Protein AF-A0A4Y9ZJ42-F1 (afdb_monomer_lite)

Foldseek 3Di:
DDDDDDDDDDDDPPPPPPPWFKEKEWEWEFEPVQPPDDPVPTDTDIDIDIDILPDAVVVVLVVVQVVVCVRVVDPPDDLVQKWKWKAWPPQRHDTDTDDDSVSVNVVSVSQVPDPDSYTYMYMYIYGDDDPPPDD

Structure (mmCIF, N/CA/C/O backbone):
data_AF-A0A4Y9ZJ42-F1
#
_entry.id   AF-A0A4Y9ZJ42-F1
#
loop_
_atom_site.group_PDB
_atom_site.id
_atom_site.type_symbol
_atom_site.label_atom_id
_atom_site.label_alt_id
_atom_site.label_comp_id
_atom_site.label_asym_id
_atom_site.label_entity_id
_atom_site.label_seq_id
_atom_site.pdbx_PDB_ins_code
_atom_site.Cartn_x
_atom_site.Cartn_y
_atom_site.Cartn_z
_atom_site.occupancy
_atom_site.B_iso_or_equiv
_atom_site.auth_seq_id
_atom_site.auth_comp_id
_atom_site.auth_asym_id
_atom_site.auth_atom_id
_atom_site.pdbx_PDB_model_num
ATOM 1 N N . MET A 1 1 ? 30.412 4.320 -66.899 1.00 44.78 1 MET A N 1
ATOM 2 C CA . MET A 1 1 ? 30.857 3.966 -65.535 1.00 44.78 1 MET A CA 1
ATOM 3 C C . MET A 1 1 ? 29.695 4.238 -64.591 1.00 44.78 1 MET A C 1
ATOM 5 O O . MET A 1 1 ? 29.314 5.389 -64.448 1.00 44.78 1 MET A O 1
ATOM 9 N N . LYS A 1 2 ? 29.046 3.192 -64.068 1.00 42.44 2 LYS A N 1
ATOM 10 C CA . LYS A 1 2 ? 27.970 3.305 -63.071 1.00 42.44 2 LYS A CA 1
ATOM 11 C C . LYS A 1 2 ? 28.555 2.862 -61.732 1.00 42.44 2 LYS A C 1
ATOM 13 O O . LYS A 1 2 ? 29.024 1.733 -61.646 1.00 42.44 2 LYS A O 1
ATOM 18 N N . ALA A 1 3 ? 28.536 3.730 -60.728 1.00 44.62 3 ALA A N 1
ATOM 19 C CA . ALA A 1 3 ? 28.802 3.361 -59.344 1.00 44.62 3 ALA A CA 1
ATOM 20 C C . ALA A 1 3 ? 27.760 4.058 -58.468 1.00 44.62 3 ALA A C 1
ATOM 22 O 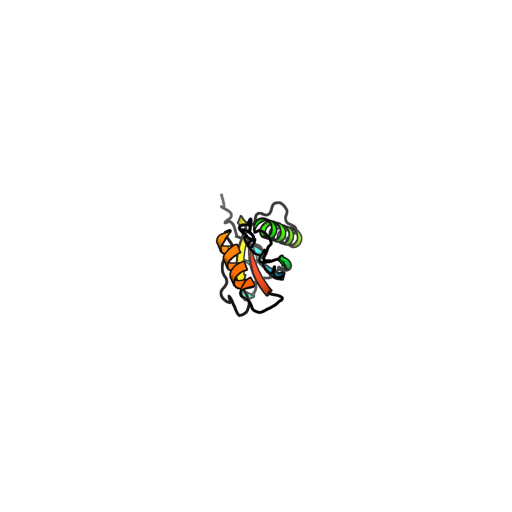O . ALA A 1 3 ? 27.563 5.269 -58.552 1.00 44.62 3 ALA A O 1
ATOM 23 N N . SER A 1 4 ? 27.029 3.225 -57.740 1.00 45.22 4 SER A N 1
ATOM 24 C CA . SER A 1 4 ? 25.773 3.508 -57.066 1.00 45.22 4 SER A CA 1
ATOM 25 C C . SER A 1 4 ? 25.964 4.250 -55.747 1.00 45.22 4 SER A C 1
ATOM 27 O O . SER A 1 4 ? 26.935 4.041 -55.026 1.00 45.22 4 SER A O 1
ATOM 29 N N . ILE A 1 5 ? 24.970 5.074 -55.427 1.00 48.75 5 ILE A N 1
ATOM 30 C CA . ILE A 1 5 ? 24.766 5.734 -54.140 1.00 48.75 5 ILE A CA 1
ATOM 31 C C . ILE A 1 5 ? 24.499 4.655 -53.082 1.00 48.75 5 ILE A C 1
ATOM 33 O O . ILE A 1 5 ? 23.531 3.904 -53.198 1.00 48.75 5 ILE A O 1
ATOM 37 N N . ALA A 1 6 ? 25.340 4.582 -52.051 1.00 45.66 6 ALA A N 1
ATOM 38 C CA . ALA A 1 6 ? 25.059 3.804 -50.852 1.00 45.66 6 ALA A CA 1
ATOM 39 C C . ALA A 1 6 ? 24.270 4.682 -49.868 1.00 45.66 6 ALA A C 1
ATOM 41 O O . ALA A 1 6 ? 24.834 5.537 -49.188 1.00 45.66 6 ALA A O 1
ATOM 42 N N . LEU A 1 7 ? 22.953 4.477 -49.826 1.00 49.09 7 LEU A N 1
ATOM 43 C CA . LEU A 1 7 ? 22.051 4.982 -48.795 1.00 49.09 7 LEU A CA 1
ATOM 44 C C . LEU A 1 7 ? 21.408 3.775 -48.101 1.00 49.09 7 LEU A C 1
ATOM 46 O O . LEU A 1 7 ? 20.471 3.198 -48.640 1.00 49.09 7 LEU A O 1
ATOM 50 N N . ALA A 1 8 ? 21.937 3.393 -46.940 1.00 49.53 8 ALA A N 1
ATOM 51 C CA . ALA A 1 8 ? 21.322 2.563 -45.893 1.00 49.53 8 ALA A CA 1
ATOM 52 C C . ALA A 1 8 ? 22.357 2.508 -44.743 1.00 49.53 8 ALA A C 1
ATOM 54 O O . ALA A 1 8 ? 23.546 2.414 -45.014 1.00 49.53 8 ALA A O 1
ATOM 55 N N . GLU A 1 9 ? 22.056 2.634 -43.454 1.00 43.19 9 GLU A N 1
ATOM 56 C CA . GLU A 1 9 ? 20.878 2.188 -42.720 1.00 43.19 9 GLU A CA 1
ATOM 57 C C . GLU A 1 9 ? 20.586 3.142 -41.548 1.00 43.19 9 GLU A C 1
ATOM 59 O O . GLU A 1 9 ? 21.453 3.448 -40.724 1.00 43.19 9 GLU A O 1
ATOM 64 N N . SER A 1 10 ? 19.333 3.584 -41.432 1.00 46.12 10 SER A N 1
ATOM 65 C CA . SER A 1 10 ? 18.812 4.193 -40.211 1.00 46.12 10 SER A CA 1
ATOM 66 C C . SER A 1 10 ? 18.773 3.138 -39.103 1.00 46.12 10 SER A C 1
ATOM 68 O O . SER A 1 10 ? 17.969 2.205 -39.148 1.00 46.12 10 SER A O 1
ATOM 70 N N . LYS A 1 11 ? 19.631 3.286 -38.087 1.00 46.19 11 LYS A N 1
ATOM 71 C CA . LYS A 1 11 ? 19.541 2.517 -36.840 1.00 46.19 11 LYS A CA 1
ATOM 72 C C . LYS A 1 11 ? 18.161 2.741 -36.215 1.00 46.19 11 LYS A C 1
ATOM 74 O O . LYS A 1 11 ? 17.842 3.848 -35.788 1.00 46.19 11 LYS A O 1
ATOM 79 N N . LYS A 1 12 ? 17.352 1.679 -36.160 1.00 50.59 12 LYS A N 1
ATOM 80 C CA . LYS A 1 12 ? 16.145 1.604 -35.324 1.00 50.59 12 LYS A CA 1
ATOM 81 C C . LYS A 1 12 ? 16.512 1.996 -33.882 1.00 50.59 12 LYS A C 1
ATOM 83 O O . LYS A 1 12 ? 17.581 1.582 -33.426 1.00 50.59 12 LYS A O 1
ATOM 88 N N . PRO A 1 13 ? 15.665 2.744 -33.152 1.00 45.44 13 PRO A N 1
ATOM 89 C CA . PRO A 1 13 ? 15.887 2.967 -31.733 1.00 45.44 13 PRO A CA 1
ATOM 90 C C . PRO A 1 13 ? 15.878 1.606 -31.038 1.00 45.44 13 PRO A C 1
ATOM 92 O O . PRO A 1 13 ? 14.915 0.847 -31.118 1.00 45.44 13 PRO A O 1
ATOM 95 N N . SER A 1 14 ? 17.012 1.280 -30.429 1.00 44.06 14 SER A N 1
ATOM 96 C CA . SER A 1 14 ? 17.190 0.124 -29.567 1.00 44.06 14 SER A CA 1
ATOM 97 C C . SER A 1 14 ? 16.126 0.158 -28.481 1.00 44.06 14 SER A C 1
ATOM 99 O O . SER A 1 14 ? 16.096 1.084 -27.672 1.00 44.06 14 SER A O 1
ATOM 101 N N . ASP A 1 15 ? 15.267 -0.855 -28.506 1.00 45.72 15 ASP A N 1
ATOM 102 C CA . ASP A 1 15 ? 14.323 -1.225 -27.463 1.00 45.72 15 ASP A CA 1
ATOM 103 C C . ASP A 1 15 ? 15.102 -1.345 -26.143 1.00 45.72 15 ASP A C 1
ATOM 105 O O . ASP A 1 15 ? 15.749 -2.357 -25.853 1.00 45.72 15 ASP A O 1
ATOM 109 N N . VAL A 1 16 ? 15.152 -0.252 -25.377 1.00 44.81 16 VAL A N 1
ATOM 110 C CA . VAL A 1 16 ? 15.666 -0.268 -24.012 1.00 44.81 16 VAL A CA 1
ATOM 111 C C . VAL A 1 16 ? 14.666 -1.118 -23.250 1.00 44.81 16 VAL A C 1
ATOM 113 O O . VAL A 1 16 ? 13.625 -0.617 -22.833 1.00 44.81 16 VAL A O 1
ATOM 116 N N . LYS A 1 17 ? 14.950 -2.418 -23.104 1.00 44.66 17 LYS A N 1
ATOM 117 C CA . LYS A 1 17 ? 14.231 -3.284 -22.168 1.00 44.66 17 LYS A CA 1
ATOM 118 C C . LYS A 1 17 ? 14.288 -2.599 -20.809 1.00 44.66 17 LYS A C 1
ATOM 120 O O . LYS A 1 17 ? 15.300 -2.685 -20.116 1.00 44.66 17 LYS A O 1
ATOM 125 N N . ALA A 1 18 ? 13.222 -1.892 -20.448 1.00 56.44 18 ALA A N 1
ATOM 126 C CA . ALA A 1 18 ? 13.059 -1.341 -19.120 1.00 56.44 18 ALA A CA 1
ATOM 127 C C . ALA A 1 18 ? 13.199 -2.520 -18.156 1.00 56.44 18 ALA A C 1
ATOM 129 O O . ALA A 1 18 ? 12.410 -3.467 -18.199 1.00 56.44 18 ALA A O 1
ATOM 130 N N . VAL A 1 19 ? 14.271 -2.521 -17.363 1.00 64.00 19 VAL A N 1
ATOM 131 C CA . VAL A 1 19 ? 14.560 -3.607 -16.430 1.00 64.00 19 VAL A CA 1
ATOM 132 C C . VAL A 1 19 ? 13.459 -3.593 -15.376 1.00 64.00 19 VAL A C 1
ATOM 134 O O . VAL A 1 19 ? 13.470 -2.797 -14.442 1.00 64.00 19 VAL A O 1
ATOM 137 N N . SER A 1 20 ? 12.464 -4.452 -15.577 1.00 76.81 20 SER A N 1
ATOM 138 C CA . SER A 1 20 ? 11.346 -4.633 -14.665 1.00 76.81 20 SER A CA 1
ATOM 139 C C . SER A 1 20 ? 11.863 -5.265 -13.375 1.00 76.81 20 SER A C 1
ATOM 141 O O . SER A 1 20 ? 12.231 -6.441 -13.363 1.00 76.81 20 SER A O 1
ATOM 143 N N . LYS A 1 21 ? 11.875 -4.501 -12.281 1.00 84.50 21 LYS A N 1
ATOM 144 C CA . LYS A 1 21 ? 12.279 -4.991 -10.960 1.00 84.50 21 LYS A CA 1
ATOM 145 C C . LYS A 1 21 ? 11.106 -5.639 -10.238 1.00 84.50 21 LYS A C 1
ATOM 147 O O . LYS A 1 21 ? 9.957 -5.221 -10.376 1.00 84.50 21 LYS A O 1
ATOM 152 N N . SER A 1 22 ? 11.405 -6.660 -9.441 1.00 89.44 22 SER A N 1
ATOM 153 C CA . SER A 1 22 ? 10.426 -7.299 -8.566 1.00 89.44 22 SER A CA 1
ATOM 154 C C . SER A 1 22 ? 10.247 -6.474 -7.291 1.00 89.44 22 SER A C 1
ATOM 156 O O . SER A 1 22 ? 11.202 -6.259 -6.544 1.00 89.44 22 SER A O 1
ATOM 158 N N . LEU A 1 23 ? 9.010 -6.074 -7.008 1.00 91.31 23 LEU A N 1
ATOM 159 C CA . LEU A 1 23 ? 8.636 -5.293 -5.835 1.00 91.31 23 LEU A CA 1
ATOM 160 C C . LEU A 1 23 ? 7.850 -6.169 -4.857 1.00 91.31 23 LEU A C 1
ATOM 162 O O . LEU A 1 23 ? 6.819 -6.754 -5.206 1.00 91.31 23 LEU A O 1
ATOM 166 N N . MET A 1 24 ? 8.349 -6.262 -3.626 1.00 93.94 24 MET A N 1
ATOM 167 C CA . MET A 1 24 ? 7.668 -6.917 -2.516 1.00 93.94 24 MET A CA 1
ATOM 168 C C . MET A 1 24 ? 7.016 -5.851 -1.639 1.00 93.94 24 MET A C 1
ATOM 170 O O . MET A 1 24 ? 7.695 -4.987 -1.096 1.00 93.94 24 MET A O 1
ATOM 174 N N . TYR A 1 25 ? 5.707 -5.932 -1.472 1.00 94.62 25 TYR A N 1
ATOM 175 C CA . TYR A 1 25 ? 4.933 -5.048 -0.615 1.00 94.62 25 TYR A CA 1
ATOM 176 C C . TYR A 1 25 ? 4.641 -5.767 0.697 1.00 94.62 25 TYR A C 1
ATOM 178 O O . TYR A 1 25 ? 3.986 -6.809 0.693 1.00 94.62 25 TYR A O 1
ATOM 186 N N . ASN A 1 26 ? 5.127 -5.216 1.802 1.00 95.12 26 ASN A N 1
ATOM 187 C CA . ASN A 1 26 ? 4.774 -5.620 3.157 1.00 95.12 26 ASN A CA 1
ATOM 188 C C . ASN A 1 26 ? 3.642 -4.715 3.649 1.00 95.12 26 ASN A C 1
ATOM 190 O O . ASN A 1 26 ? 3.871 -3.537 3.898 1.00 95.12 26 ASN A O 1
ATOM 194 N N . ILE A 1 27 ? 2.429 -5.242 3.738 1.00 95.50 27 ILE A N 1
ATOM 195 C CA . ILE A 1 27 ? 1.216 -4.473 4.012 1.00 95.50 27 ILE A CA 1
ATOM 196 C C . ILE A 1 27 ? 0.807 -4.707 5.461 1.00 95.50 27 ILE A C 1
ATOM 198 O O . ILE A 1 27 ? 0.527 -5.843 5.842 1.00 95.50 27 ILE A O 1
ATOM 202 N N . ALA A 1 28 ? 0.720 -3.636 6.238 1.00 9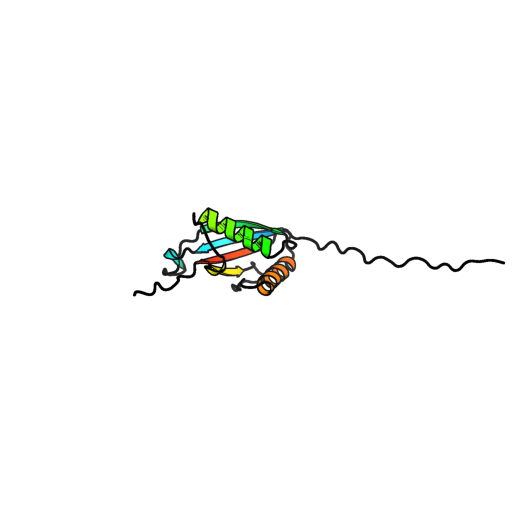4.88 28 ALA A N 1
ATOM 203 C CA . ALA A 1 28 ? 0.187 -3.630 7.588 1.00 94.88 28 ALA A CA 1
ATOM 204 C C . ALA A 1 28 ? -1.152 -2.882 7.596 1.00 94.88 28 ALA A C 1
ATOM 206 O O . ALA A 1 28 ? -1.188 -1.668 7.400 1.00 94.88 28 ALA A O 1
ATOM 207 N N . ILE A 1 29 ? -2.252 -3.603 7.809 1.00 93.75 29 ILE A N 1
ATOM 208 C CA . ILE A 1 29 ? -3.596 -3.021 7.882 1.00 93.75 29 ILE A CA 1
ATOM 209 C C . ILE A 1 29 ? -3.948 -2.720 9.336 1.00 93.75 29 ILE A C 1
ATOM 211 O O . ILE A 1 29 ? -3.824 -3.594 10.194 1.00 93.75 29 ILE A O 1
ATOM 215 N N . ILE A 1 30 ? -4.434 -1.510 9.590 1.00 92.31 30 ILE A N 1
ATOM 216 C CA . ILE A 1 30 ? -5.002 -1.059 10.860 1.00 92.31 30 ILE A CA 1
ATOM 217 C C . ILE A 1 30 ? -6.526 -0.947 10.669 1.00 92.31 30 ILE A C 1
ATOM 219 O O . ILE A 1 30 ? -6.986 -0.021 9.992 1.00 92.31 30 ILE A O 1
ATOM 223 N N . PRO A 1 31 ? -7.318 -1.889 11.217 1.00 89.75 31 PRO A N 1
ATOM 224 C CA . PRO A 1 31 ? -8.779 -1.836 11.160 1.00 89.75 31 PRO A CA 1
ATOM 225 C C . PRO A 1 31 ? -9.337 -0.631 11.921 1.00 89.75 31 PRO A C 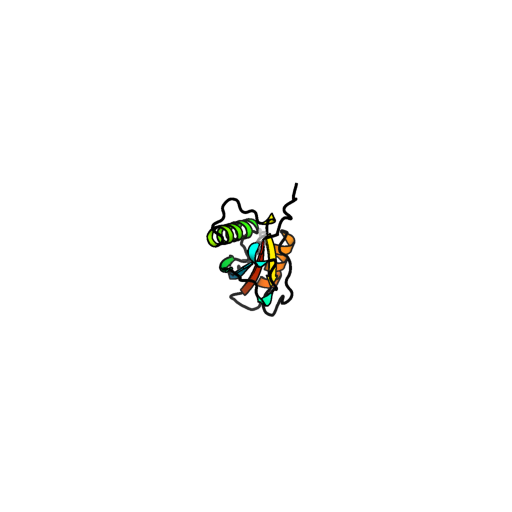1
ATOM 227 O O . PRO A 1 31 ? -8.733 -0.189 12.900 1.00 89.75 31 PRO A O 1
ATOM 230 N N . ALA A 1 32 ? -10.532 -0.159 11.559 1.00 88.19 32 ALA A N 1
ATOM 231 C CA . ALA A 1 32 ? -11.169 0.999 12.197 1.00 88.19 32 ALA A CA 1
ATOM 232 C C . ALA A 1 32 ? -11.301 0.856 13.727 1.00 88.19 32 ALA A C 1
ATOM 234 O O . ALA A 1 32 ? -11.137 1.833 14.455 1.00 88.19 32 ALA A O 1
ATOM 235 N N . SER A 1 33 ? -11.531 -0.367 14.225 1.00 87.12 33 SER A N 1
ATOM 236 C CA . SER A 1 33 ? -11.612 -0.676 15.662 1.00 87.12 33 SER A CA 1
ATOM 237 C C . SER A 1 33 ? -10.303 -0.440 16.424 1.00 87.12 33 SER A C 1
ATOM 239 O O . SER A 1 33 ? -10.316 -0.274 17.642 1.00 87.12 33 SER A O 1
ATOM 241 N N . GLU A 1 34 ? -9.171 -0.441 15.723 1.00 90.62 34 GLU A N 1
ATOM 242 C CA . GLU A 1 34 ? -7.842 -0.227 16.293 1.00 90.62 34 GLU A CA 1
ATOM 243 C C . GLU A 1 34 ? -7.397 1.236 16.178 1.00 90.62 34 GLU A C 1
ATOM 245 O O . GLU A 1 34 ? -6.577 1.680 16.977 1.00 90.62 34 GLU A O 1
ATOM 250 N N . VAL A 1 35 ? -7.956 2.018 15.246 1.00 87.56 35 VAL A N 1
ATOM 251 C CA . VAL A 1 35 ? -7.520 3.402 14.964 1.00 87.56 35 VAL A CA 1
ATOM 252 C C . VAL A 1 35 ? -7.622 4.319 16.185 1.00 87.56 35 VAL A C 1
ATOM 254 O O . VAL A 1 35 ? -6.767 5.181 16.373 1.00 87.56 35 VAL A O 1
ATOM 257 N N . SER A 1 36 ? -8.622 4.116 17.044 1.00 85.44 36 SER A N 1
ATOM 258 C CA . SER A 1 36 ? -8.829 4.913 18.261 1.00 85.44 36 SER A CA 1
ATOM 259 C C . SER A 1 36 ? -7.837 4.605 19.389 1.00 85.44 36 SER A C 1
ATOM 261 O O . SER A 1 36 ? -7.751 5.367 20.354 1.00 85.44 36 SER A O 1
ATOM 263 N N . LYS A 1 37 ? -7.080 3.505 19.297 1.00 89.06 37 LYS A N 1
ATOM 264 C CA . LYS A 1 37 ? -6.083 3.123 20.304 1.00 89.06 37 LYS A CA 1
ATOM 265 C C . LYS A 1 37 ? -4.773 3.879 20.093 1.00 89.06 37 LYS A C 1
ATOM 267 O O . LYS A 1 37 ? -4.437 4.296 18.987 1.00 89.06 37 LYS A O 1
ATOM 272 N N . GLU A 1 38 ? -3.976 3.989 21.156 1.00 88.81 38 GLU A N 1
ATOM 273 C CA . GLU A 1 38 ? -2.603 4.495 21.056 1.00 88.81 38 GLU A CA 1
ATOM 274 C C . GLU A 1 38 ? -1.801 3.689 20.026 1.00 88.81 38 GLU A C 1
ATOM 276 O O . GLU A 1 38 ? -1.833 2.460 20.061 1.00 88.81 38 GLU A O 1
ATOM 281 N N . LYS A 1 39 ? -1.014 4.356 19.169 1.00 84.31 39 LYS A N 1
ATOM 282 C CA . LYS A 1 39 ? -0.273 3.722 18.055 1.00 84.31 39 LYS A CA 1
ATOM 283 C C . LYS A 1 39 ? 0.486 2.445 18.438 1.00 84.31 39 LYS A C 1
ATOM 285 O O . LYS A 1 39 ? 0.511 1.489 17.674 1.00 84.31 39 LYS A O 1
ATOM 290 N N . LYS A 1 40 ? 1.098 2.407 19.627 1.00 88.19 40 LYS A N 1
ATOM 291 C CA . LYS A 1 40 ? 1.865 1.244 20.119 1.00 88.19 40 LYS A CA 1
ATOM 292 C C . LYS A 1 40 ? 0.992 0.044 20.513 1.00 88.19 40 LYS A C 1
ATOM 294 O O . LYS A 1 40 ? 1.507 -1.060 20.628 1.00 88.19 40 LYS A O 1
ATOM 299 N N . LYS A 1 41 ? -0.298 0.271 20.756 1.00 89.50 41 LYS A N 1
ATOM 300 C CA . LYS A 1 41 ? -1.299 -0.723 21.165 1.00 89.50 41 LYS A CA 1
ATOM 301 C C . LYS A 1 41 ? -2.205 -1.157 20.010 1.00 89.50 41 LYS A C 1
ATOM 303 O O . LYS A 1 41 ? -3.047 -2.026 20.214 1.00 89.50 41 LYS A O 1
ATOM 308 N N . GLN A 1 42 ? -2.065 -0.546 18.833 1.00 90.56 42 GLN A N 1
ATOM 309 C CA . GLN A 1 42 ? -2.852 -0.901 17.657 1.00 90.56 42 GLN A CA 1
ATOM 310 C C . GLN A 1 42 ? -2.441 -2.283 17.159 1.00 90.56 42 GLN A C 1
ATOM 312 O O . GLN A 1 42 ? -1.272 -2.511 16.829 1.00 90.56 42 GLN A O 1
ATOM 317 N N . ALA A 1 43 ? -3.402 -3.198 17.074 1.00 90.12 43 ALA A N 1
ATOM 318 C CA . ALA A 1 43 ? -3.183 -4.453 16.378 1.00 90.12 43 ALA A CA 1
ATOM 319 C C . ALA A 1 43 ? -3.122 -4.194 14.865 1.00 90.12 43 ALA A C 1
ATOM 321 O O . ALA A 1 43 ? -3.959 -3.483 14.307 1.00 90.12 43 ALA A O 1
ATOM 322 N N . LYS A 1 44 ? -2.123 -4.783 14.198 1.00 92.44 44 LYS A N 1
ATOM 323 C CA . LYS A 1 44 ? -1.966 -4.707 12.742 1.00 92.44 44 LYS A CA 1
ATOM 324 C C . LYS A 1 44 ? -2.118 -6.085 12.127 1.00 92.44 44 LYS A C 1
ATOM 326 O O . LYS A 1 44 ? -1.539 -7.055 12.618 1.00 92.44 44 LYS A O 1
ATOM 331 N N . VAL A 1 45 ? -2.837 -6.157 11.016 1.00 91.81 45 VAL A N 1
ATOM 332 C CA . VAL A 1 45 ? -2.923 -7.366 10.197 1.00 91.81 45 VAL A CA 1
ATOM 333 C C . VAL A 1 45 ? -1.878 -7.261 9.095 1.00 91.81 45 VAL A C 1
ATOM 335 O O . VAL A 1 45 ? -1.983 -6.409 8.216 1.00 91.81 45 VAL A O 1
ATOM 338 N N . ASN A 1 46 ? -0.857 -8.115 9.156 1.00 92.88 46 ASN A N 1
ATOM 339 C CA . ASN A 1 46 ? 0.245 -8.100 8.194 1.00 92.88 46 ASN A CA 1
ATOM 340 C C . ASN A 1 46 ? 0.004 -9.084 7.041 1.00 92.88 46 ASN A C 1
ATOM 342 O O . ASN A 1 46 ? -0.520 -10.184 7.236 1.00 92.88 46 ASN A O 1
ATOM 346 N N . MET A 1 47 ? 0.423 -8.711 5.836 1.00 93.88 47 MET A N 1
ATOM 347 C CA . MET A 1 47 ? 0.407 -9.571 4.652 1.00 93.88 47 MET A CA 1
ATOM 348 C C . MET A 1 47 ? 1.411 -9.105 3.603 1.00 93.88 47 MET A C 1
ATOM 350 O O . MET A 1 47 ? 1.930 -7.996 3.666 1.00 93.88 47 MET A O 1
ATOM 354 N N . TYR A 1 48 ? 1.628 -9.946 2.594 1.00 93.88 48 TYR A N 1
ATOM 355 C CA . TYR A 1 48 ? 2.556 -9.657 1.511 1.00 93.88 48 TYR A CA 1
ATOM 356 C C . TYR A 1 48 ? 1.874 -9.674 0.148 1.00 93.88 48 TYR A C 1
ATOM 358 O O . TYR A 1 48 ? 0.962 -10.464 -0.121 1.00 93.88 48 TYR A O 1
ATOM 366 N N . MET A 1 49 ? 2.365 -8.814 -0.735 1.00 93.88 49 MET A N 1
ATOM 367 C CA . MET A 1 49 ? 1.965 -8.730 -2.132 1.00 93.88 49 MET A CA 1
ATOM 368 C C . MET A 1 49 ? 3.206 -8.584 -3.005 1.00 93.88 49 MET A C 1
ATOM 370 O O . MET A 1 49 ? 4.132 -7.860 -2.663 1.00 93.88 49 MET A O 1
ATOM 374 N N . LYS A 1 50 ? 3.206 -9.239 -4.167 1.00 93.06 50 LYS A N 1
ATOM 375 C CA . LYS A 1 50 ? 4.275 -9.116 -5.160 1.00 93.06 50 LYS A CA 1
ATOM 376 C C . LYS A 1 50 ? 3.736 -8.522 -6.459 1.00 93.06 50 LYS A C 1
ATOM 378 O O . LYS A 1 50 ? 2.714 -8.987 -6.990 1.00 93.06 50 LYS A O 1
ATOM 383 N N . LEU A 1 51 ? 4.437 -7.513 -6.960 1.00 92.44 51 LEU A N 1
ATOM 384 C CA . LEU A 1 51 ? 4.206 -6.867 -8.254 1.00 92.44 51 LEU A CA 1
ATOM 385 C C . LEU A 1 51 ? 5.550 -6.605 -8.936 1.00 92.44 51 LEU A C 1
ATOM 387 O O . LEU A 1 51 ? 6.613 -6.770 -8.332 1.00 92.44 51 LEU A O 1
ATOM 391 N N . THR A 1 52 ? 5.506 -6.209 -10.198 1.00 90.19 52 THR A N 1
ATOM 392 C CA . THR A 1 52 ? 6.676 -5.710 -10.921 1.00 90.19 52 THR A CA 1
ATOM 393 C C . THR A 1 52 ? 6.634 -4.192 -11.036 1.00 90.19 52 THR A C 1
ATOM 395 O O . THR A 1 52 ? 5.566 -3.591 -10.993 1.00 90.19 52 THR A O 1
ATOM 398 N N . SER A 1 53 ? 7.788 -3.549 -11.216 1.00 85.88 53 SER A N 1
ATOM 399 C CA . SER A 1 53 ? 7.858 -2.096 -11.436 1.00 85.88 53 SER A CA 1
ATOM 400 C C . SER A 1 53 ? 7.213 -1.640 -12.750 1.00 85.88 53 SER A C 1
ATOM 402 O O . SER A 1 53 ? 6.991 -0.453 -12.941 1.00 85.88 53 SER A O 1
ATOM 404 N N . SER A 1 54 ? 6.935 -2.573 -13.662 1.00 86.44 54 SER A N 1
ATOM 405 C CA . SER A 1 54 ? 6.196 -2.351 -14.907 1.00 86.44 54 SER A CA 1
ATOM 406 C C . SER A 1 54 ? 4.679 -2.510 -14.760 1.00 86.44 54 SER A C 1
ATOM 408 O O . SER A 1 54 ? 3.948 -2.252 -15.716 1.00 86.44 54 SER A O 1
ATOM 410 N N . ASP A 1 55 ? 4.192 -2.972 -13.604 1.00 88.62 55 ASP A N 1
ATOM 411 C CA . ASP A 1 55 ? 2.761 -3.144 -13.387 1.00 88.62 55 ASP A CA 1
ATOM 412 C C . ASP A 1 55 ? 2.055 -1.783 -13.302 1.00 88.62 55 ASP A C 1
ATOM 414 O O . ASP A 1 55 ? 2.518 -0.846 -12.656 1.00 88.62 55 ASP A O 1
ATOM 418 N N . MET A 1 56 ? 0.889 -1.683 -13.943 1.00 87.19 56 MET A N 1
ATOM 419 C CA . MET A 1 56 ? 0.069 -0.472 -13.907 1.00 87.19 56 MET A CA 1
ATOM 420 C C . MET A 1 56 ? -0.539 -0.239 -12.517 1.00 87.19 56 MET A C 1
ATOM 422 O O . MET A 1 56 ? -0.893 -1.185 -11.804 1.00 87.19 56 MET A O 1
ATOM 426 N N . ILE A 1 57 ? -0.801 1.030 -12.185 1.00 90.00 57 ILE A N 1
ATOM 427 C CA . ILE A 1 57 ? -1.482 1.410 -10.938 1.00 90.00 57 ILE A CA 1
ATOM 428 C C . ILE A 1 57 ? -2.835 0.709 -10.751 1.00 90.00 57 ILE A C 1
ATOM 430 O O . ILE A 1 57 ? -3.204 0.371 -9.629 1.00 90.00 57 ILE A O 1
ATOM 434 N N . SER A 1 58 ? -3.580 0.453 -11.829 1.00 90.50 58 SER A N 1
ATOM 435 C CA . SER A 1 58 ? -4.858 -0.268 -11.775 1.00 90.50 58 SER A CA 1
ATOM 436 C C . SER A 1 58 ? -4.688 -1.673 -11.193 1.00 90.50 58 SER A C 1
ATOM 438 O O . SER A 1 58 ? -5.448 -2.079 -10.315 1.00 90.50 58 SER A O 1
ATOM 440 N N . LYS A 1 59 ? -3.637 -2.385 -11.611 1.00 92.62 59 LYS A N 1
ATOM 441 C CA . LYS A 1 59 ? -3.288 -3.714 -11.101 1.00 92.62 59 LYS A CA 1
ATOM 442 C C . LYS A 1 59 ? -2.839 -3.658 -9.644 1.00 92.62 59 LYS A C 1
ATOM 444 O O . LYS A 1 59 ? -3.244 -4.517 -8.863 1.00 92.62 59 LYS A O 1
ATOM 449 N N . TYR A 1 60 ? -2.057 -2.644 -9.269 1.00 93.38 60 TYR A N 1
ATOM 450 C CA . TYR A 1 60 ? -1.708 -2.388 -7.869 1.00 93.38 60 TYR A CA 1
ATOM 451 C C . TYR A 1 60 ? -2.959 -2.201 -7.003 1.00 93.38 60 TYR A C 1
ATOM 453 O O . TYR A 1 60 ? -3.130 -2.919 -6.020 1.00 93.38 60 TYR A O 1
ATOM 461 N N . LYS A 1 61 ? -3.863 -1.300 -7.405 1.00 92.44 61 LYS A N 1
ATOM 462 C CA . LYS A 1 61 ? -5.103 -1.004 -6.679 1.00 92.44 61 LYS A CA 1
ATOM 463 C C . LYS A 1 61 ? -5.988 -2.240 -6.540 1.00 92.44 61 LYS A C 1
ATOM 465 O O . LYS A 1 61 ? -6.430 -2.542 -5.437 1.00 92.44 61 LYS A O 1
ATOM 470 N N . HIS A 1 62 ? -6.192 -2.977 -7.631 1.00 92.94 62 HIS A N 1
ATOM 471 C CA . HIS A 1 62 ? -6.998 -4.196 -7.624 1.00 92.94 62 HIS A CA 1
ATOM 472 C C . HIS A 1 62 ? -6.410 -5.263 -6.695 1.00 92.94 62 HIS A C 1
ATOM 474 O O . HIS A 1 62 ? -7.122 -5.800 -5.853 1.00 92.94 62 HIS A O 1
ATOM 480 N N . LYS A 1 63 ? -5.105 -5.563 -6.802 1.00 93.56 63 LYS A N 1
ATOM 481 C CA . LYS A 1 63 ? -4.466 -6.554 -5.919 1.00 93.56 63 LYS A CA 1
ATOM 482 C C . LYS A 1 63 ? -4.475 -6.121 -4.458 1.00 93.56 63 LYS A C 1
ATOM 484 O O . LYS A 1 63 ? -4.665 -6.963 -3.588 1.00 93.56 63 LYS A O 1
ATOM 489 N N . LEU A 1 64 ? -4.244 -4.839 -4.183 1.00 93.50 64 LEU A N 1
ATOM 490 C CA . LEU A 1 64 ? -4.282 -4.319 -2.823 1.00 93.50 64 LEU A CA 1
ATOM 491 C C . LEU A 1 64 ? -5.680 -4.490 -2.223 1.00 93.50 64 LEU A C 1
ATOM 493 O O . LEU A 1 64 ? -5.806 -5.008 -1.118 1.00 93.50 64 LEU A O 1
ATOM 497 N N . LEU A 1 65 ? -6.720 -4.121 -2.970 1.00 92.94 65 LEU A N 1
ATOM 498 C CA . LEU A 1 65 ? -8.102 -4.239 -2.522 1.00 92.94 65 LEU A CA 1
ATOM 499 C C . LEU A 1 65 ? -8.515 -5.696 -2.284 1.00 92.94 65 LEU A C 1
ATOM 501 O O . LEU A 1 65 ? -9.076 -6.000 -1.236 1.00 92.94 65 LEU A O 1
ATOM 505 N N . ASP A 1 66 ? -8.169 -6.595 -3.206 1.00 92.38 66 ASP A N 1
ATOM 506 C CA . ASP A 1 66 ? -8.393 -8.042 -3.083 1.00 92.38 66 ASP A CA 1
ATOM 507 C C . ASP A 1 66 ? -7.741 -8.614 -1.812 1.00 92.38 66 ASP A C 1
ATOM 509 O O . ASP A 1 66 ? -8.361 -9.348 -1.036 1.00 92.38 66 ASP A O 1
ATOM 513 N N . LYS A 1 67 ? -6.500 -8.198 -1.529 1.00 92.12 67 LYS A N 1
ATOM 514 C CA . LYS A 1 67 ? -5.770 -8.600 -0.321 1.00 92.12 67 LYS A CA 1
ATOM 515 C C . LYS A 1 67 ? -6.412 -8.079 0.960 1.00 92.12 67 LYS A C 1
ATOM 517 O O . LYS A 1 67 ? -6.522 -8.842 1.920 1.00 92.12 67 LYS A O 1
ATOM 522 N N . ILE A 1 68 ? -6.843 -6.819 0.976 1.00 90.94 68 ILE A N 1
ATOM 523 C CA . ILE A 1 68 ? -7.540 -6.220 2.121 1.00 90.94 68 ILE A CA 1
ATOM 524 C C . ILE A 1 68 ? -8.881 -6.931 2.343 1.00 90.94 68 ILE A C 1
ATOM 526 O O . ILE A 1 68 ? -9.154 -7.350 3.465 1.00 90.94 68 ILE A O 1
ATOM 530 N N . SER A 1 69 ? -9.682 -7.114 1.291 1.00 90.94 69 SER A N 1
ATOM 531 C CA . SER A 1 69 ? -10.996 -7.772 1.355 1.00 90.94 69 SER A CA 1
ATOM 532 C C . SER A 1 69 ? -10.883 -9.187 1.909 1.00 90.94 69 SER A C 1
ATOM 534 O O . SER A 1 69 ? -11.530 -9.504 2.905 1.00 90.94 69 SER A O 1
ATOM 536 N N . THR A 1 70 ? -9.957 -9.984 1.369 1.00 89.88 70 THR A N 1
ATOM 537 C CA . THR A 1 70 ? -9.690 -11.350 1.842 1.00 89.88 70 THR A CA 1
ATOM 538 C C . THR A 1 70 ? -9.285 -11.388 3.317 1.00 89.88 70 THR A C 1
ATOM 540 O O . THR A 1 70 ? -9.586 -12.341 4.029 1.00 89.88 70 THR A O 1
ATOM 543 N N . ARG A 1 71 ? -8.545 -10.380 3.795 1.00 89.31 71 ARG A N 1
ATOM 544 C CA . ARG A 1 71 ? -7.992 -10.380 5.157 1.00 89.31 71 ARG A CA 1
ATOM 545 C C . ARG A 1 71 ? -8.887 -9.760 6.209 1.00 89.31 71 ARG A C 1
ATOM 547 O O . ARG A 1 71 ? -8.745 -10.127 7.371 1.00 89.31 71 ARG A O 1
ATOM 554 N N . LEU A 1 72 ? -9.759 -8.841 5.820 1.00 86.31 72 LEU A N 1
ATOM 555 C CA . LEU A 1 72 ? -10.758 -8.258 6.708 1.00 86.31 72 LEU A CA 1
ATOM 556 C C . LEU A 1 72 ? -12.101 -8.993 6.651 1.00 86.31 72 LEU A C 1
ATOM 558 O O . LEU A 1 72 ? -12.971 -8.655 7.444 1.00 86.31 72 LEU A O 1
ATOM 562 N N . ASP A 1 73 ? -12.260 -9.958 5.737 1.00 86.62 73 ASP A N 1
ATOM 563 C CA . ASP A 1 73 ? -13.521 -10.661 5.463 1.00 86.62 73 ASP A CA 1
ATOM 564 C C . ASP A 1 73 ? -14.680 -9.682 5.198 1.00 86.62 73 ASP A C 1
ATOM 566 O O . ASP A 1 73 ? -15.784 -9.789 5.728 1.00 86.62 73 ASP A O 1
ATOM 570 N N . LYS A 1 74 ? -14.384 -8.643 4.408 1.00 81.75 74 LYS A N 1
ATOM 571 C CA . LYS A 1 74 ? -15.323 -7.569 4.062 1.00 81.75 74 LYS A CA 1
ATOM 572 C C . LYS A 1 74 ? -15.594 -7.576 2.565 1.00 81.75 74 LYS A C 1
ATOM 574 O O . LYS A 1 74 ? -14.657 -7.577 1.761 1.00 81.75 74 LYS A O 1
ATOM 579 N N . GLN A 1 75 ? -16.872 -7.521 2.209 1.00 79.88 75 GLN A N 1
ATOM 580 C CA . GLN A 1 75 ? -17.336 -7.283 0.843 1.00 79.88 75 GLN A CA 1
ATOM 581 C C . GLN A 1 75 ? -17.490 -5.769 0.600 1.00 79.88 75 GLN A C 1
ATOM 583 O O . GLN A 1 75 ? -17.542 -4.992 1.553 1.00 79.88 75 GLN A O 1
ATOM 588 N N . ASP A 1 76 ? -17.490 -5.350 -0.668 1.00 79.31 76 ASP A N 1
ATOM 589 C CA . ASP A 1 76 ? -17.714 -3.956 -1.097 1.00 79.31 76 ASP A CA 1
ATOM 590 C C . ASP A 1 76 ? -16.739 -2.905 -0.538 1.00 79.31 76 ASP A C 1
ATOM 592 O O . ASP A 1 76 ? -17.087 -1.750 -0.286 1.00 79.31 76 ASP A O 1
ATOM 596 N N . LEU A 1 77 ? -15.471 -3.281 -0.375 1.00 85.06 77 LEU A N 1
ATOM 597 C CA . LEU A 1 77 ? -14.431 -2.328 -0.006 1.00 85.06 77 LEU A CA 1
ATOM 598 C C . LEU A 1 77 ? -14.088 -1.384 -1.166 1.00 85.06 77 LEU A C 1
ATOM 600 O O . LEU A 1 77 ? -13.984 -1.789 -2.322 1.00 85.06 77 LEU A O 1
ATOM 604 N N . ASN A 1 78 ? -13.782 -0.132 -0.832 1.00 86.50 78 ASN A N 1
ATOM 605 C CA . ASN A 1 78 ? -13.169 0.832 -1.741 1.00 86.50 78 ASN A CA 1
ATOM 606 C C . ASN A 1 78 ? -11.878 1.367 -1.110 1.00 86.50 78 ASN A C 1
ATOM 608 O O . ASN A 1 78 ? -11.858 1.707 0.070 1.00 86.50 78 ASN A O 1
ATOM 612 N N . LEU A 1 79 ? -10.808 1.514 -1.899 1.00 86.31 79 LEU A N 1
ATOM 613 C CA . LEU A 1 79 ? -9.559 2.138 -1.442 1.00 86.31 79 LEU A CA 1
ATOM 614 C C . LEU A 1 79 ? -9.765 3.553 -0.879 1.00 86.31 79 LEU A C 1
ATOM 616 O O . LEU A 1 79 ? -9.009 3.968 -0.009 1.00 86.31 79 LEU A O 1
ATOM 620 N N . GLY A 1 80 ? -10.809 4.273 -1.305 1.00 86.69 80 GLY A N 1
ATOM 621 C CA . GLY A 1 80 ? -11.180 5.573 -0.736 1.00 86.69 80 GLY A CA 1
ATOM 622 C C . GLY A 1 80 ? -11.505 5.536 0.764 1.00 86.69 80 GLY A C 1
ATOM 623 O O . GLY A 1 80 ? -11.328 6.551 1.444 1.00 86.69 80 GLY A O 1
ATOM 624 N N . MET A 1 81 ? -11.898 4.373 1.292 1.00 88.50 81 MET A N 1
ATOM 625 C CA . MET A 1 81 ? -12.164 4.133 2.717 1.00 88.50 81 MET A CA 1
ATOM 626 C C . MET A 1 81 ? -10.882 3.967 3.540 1.00 88.50 81 MET A C 1
ATOM 628 O O . MET A 1 81 ? -10.949 3.863 4.760 1.00 88.50 81 MET A O 1
ATOM 632 N N . PHE A 1 82 ? -9.711 3.954 2.901 1.00 90.75 82 PHE A N 1
ATOM 633 C CA . PHE A 1 82 ? -8.427 3.757 3.560 1.00 90.75 82 PHE A CA 1
ATOM 634 C C . PHE A 1 82 ? -7.504 4.960 3.334 1.00 90.75 82 PHE A C 1
ATOM 636 O O . PHE A 1 82 ? -7.587 5.661 2.323 1.00 90.75 82 PHE A O 1
ATOM 643 N N . SER A 1 83 ? -6.638 5.227 4.307 1.00 92.44 83 SER A N 1
ATOM 644 C CA . SER A 1 83 ? -5.399 5.985 4.122 1.00 92.44 83 SER A CA 1
ATOM 645 C C . SER A 1 83 ? -4.286 4.989 3.847 1.00 92.44 83 SER A C 1
ATOM 647 O O . SER A 1 83 ? -4.200 3.977 4.545 1.00 92.44 83 SER A O 1
ATOM 649 N N . ILE A 1 84 ? -3.470 5.242 2.830 1.00 94.50 84 ILE A N 1
ATOM 650 C CA . ILE A 1 84 ? -2.378 4.349 2.447 1.00 94.50 84 ILE A CA 1
ATOM 651 C C . ILE A 1 84 ? -1.100 5.164 2.423 1.00 94.50 84 ILE A C 1
ATOM 653 O O . ILE A 1 84 ? -0.980 6.099 1.634 1.00 94.50 84 ILE A O 1
ATOM 657 N N . ASP A 1 85 ? -0.145 4.757 3.243 1.00 95.38 85 ASP A N 1
ATOM 658 C CA . ASP A 1 85 ? 1.160 5.387 3.346 1.00 95.38 85 ASP A CA 1
ATOM 659 C C . ASP A 1 85 ? 2.249 4.352 3.069 1.00 95.38 85 ASP A C 1
ATOM 661 O O . ASP A 1 85 ? 2.132 3.191 3.465 1.00 95.38 85 ASP A O 1
ATOM 665 N N . PHE A 1 86 ? 3.322 4.750 2.389 1.00 95.25 86 PHE A N 1
ATOM 666 C CA . PHE A 1 86 ? 4.443 3.876 2.075 1.00 95.25 86 PHE A CA 1
ATOM 667 C C . PHE A 1 86 ? 5.752 4.352 2.699 1.00 95.25 86 PHE A C 1
ATOM 669 O O . PHE A 1 86 ? 6.015 5.546 2.845 1.00 95.25 86 PHE A O 1
ATOM 676 N N . THR A 1 87 ? 6.615 3.390 3.013 1.00 94.19 87 THR A N 1
ATOM 677 C CA . THR A 1 87 ? 8.027 3.614 3.332 1.00 94.19 87 THR A CA 1
ATOM 678 C C . THR A 1 87 ? 8.893 2.597 2.602 1.00 94.19 87 THR A C 1
ATOM 680 O O . THR A 1 87 ? 8.486 1.465 2.336 1.00 94.19 87 THR A O 1
ATOM 683 N N . ILE A 1 88 ? 10.123 2.986 2.289 1.00 90.81 88 ILE A N 1
ATOM 684 C CA . ILE A 1 88 ? 11.133 2.112 1.692 1.00 90.81 88 ILE A CA 1
ATOM 685 C C . ILE A 1 88 ? 12.374 2.221 2.564 1.00 90.81 88 ILE A C 1
ATOM 687 O O . ILE A 1 88 ? 12.936 3.307 2.723 1.00 90.81 88 ILE A O 1
ATOM 691 N N . ALA A 1 89 ? 12.805 1.104 3.147 1.00 84.88 89 ALA A N 1
ATOM 692 C CA . ALA A 1 89 ? 13.934 1.104 4.068 1.00 84.88 89 ALA A CA 1
ATOM 693 C C . ALA A 1 89 ? 15.171 1.750 3.420 1.00 84.88 89 ALA A C 1
ATOM 695 O O . ALA A 1 89 ? 15.534 1.415 2.294 1.00 84.88 89 ALA A O 1
ATOM 696 N N . ARG A 1 90 ? 15.818 2.673 4.146 1.00 83.69 90 ARG A N 1
ATOM 697 C CA . ARG A 1 90 ? 17.026 3.419 3.731 1.00 83.69 90 ARG A CA 1
ATOM 698 C C . ARG A 1 90 ? 16.859 4.391 2.551 1.00 83.69 90 ARG A C 1
ATOM 700 O O . ARG A 1 90 ? 17.809 5.106 2.256 1.00 83.69 90 ARG A O 1
ATOM 707 N N . ILE A 1 91 ? 15.694 4.441 1.902 1.00 85.19 91 ILE A N 1
ATOM 708 C CA . ILE A 1 91 ? 15.429 5.313 0.741 1.00 85.19 91 ILE A CA 1
ATOM 709 C C . ILE A 1 91 ? 14.361 6.354 1.080 1.00 85.19 91 ILE A C 1
ATOM 711 O O . ILE A 1 91 ? 14.543 7.541 0.837 1.00 85.19 91 ILE A O 1
ATOM 715 N N . SER A 1 92 ? 13.251 5.913 1.670 1.00 85.31 92 SER A N 1
ATOM 716 C CA . SER A 1 92 ? 12.131 6.756 2.083 1.00 85.31 92 SER A CA 1
ATOM 717 C C . SER A 1 92 ? 11.659 6.301 3.456 1.00 85.31 92 SER A C 1
ATOM 719 O O . SER A 1 92 ? 10.796 5.434 3.576 1.00 85.31 92 SER A O 1
ATOM 721 N N . THR A 1 93 ? 12.297 6.828 4.498 1.00 85.56 93 THR A N 1
ATOM 722 C CA . THR A 1 93 ? 12.045 6.437 5.894 1.00 85.56 93 THR A CA 1
ATOM 723 C C . THR A 1 93 ? 10.852 7.163 6.506 1.00 85.56 93 THR A C 1
ATOM 725 O O . THR A 1 93 ? 10.227 6.631 7.419 1.00 85.56 93 THR A O 1
ATOM 728 N N . ALA A 1 94 ? 10.516 8.349 5.994 1.00 88.94 94 ALA A N 1
ATOM 729 C CA . ALA A 1 94 ? 9.279 9.038 6.327 1.00 88.94 94 ALA A CA 1
ATOM 730 C C . ALA A 1 94 ? 8.103 8.410 5.552 1.00 88.94 94 ALA A C 1
ATOM 732 O O . ALA A 1 94 ? 8.254 8.176 4.346 1.00 88.94 94 ALA A O 1
ATOM 733 N N . PRO A 1 95 ? 6.958 8.141 6.213 1.00 91.94 95 PRO A N 1
ATOM 734 C CA . PRO A 1 95 ? 5.735 7.722 5.537 1.00 91.94 95 PRO A CA 1
ATOM 735 C C . PRO A 1 95 ? 5.290 8.769 4.518 1.00 91.94 95 PRO A C 1
ATOM 737 O O . PRO A 1 95 ? 5.239 9.959 4.834 1.00 91.94 95 PRO A O 1
ATOM 740 N N . LEU A 1 96 ? 4.989 8.320 3.302 1.00 93.88 96 LEU A N 1
ATOM 741 C CA . LEU A 1 96 ? 4.459 9.155 2.228 1.00 93.88 96 LEU A CA 1
ATOM 742 C C . LEU A 1 96 ? 3.127 8.591 1.733 1.00 93.88 96 LEU A C 1
ATOM 744 O O . LEU A 1 96 ? 3.024 7.375 1.582 1.00 93.88 96 LEU A O 1
ATOM 748 N N . PRO A 1 97 ? 2.134 9.437 1.433 1.00 93.56 97 PRO A N 1
ATOM 749 C CA . PRO A 1 97 ? 0.825 8.968 1.002 1.00 93.56 97 PRO A CA 1
ATOM 750 C C . PRO A 1 97 ? 0.861 8.352 -0.404 1.00 93.56 97 PRO A C 1
ATOM 752 O O . PRO A 1 97 ? 1.678 8.737 -1.238 1.00 93.56 97 PRO A O 1
ATOM 755 N N . VAL A 1 98 ? -0.068 7.433 -0.685 1.00 92.31 98 VAL A N 1
ATOM 756 C CA . VAL A 1 98 ? -0.343 6.876 -2.024 1.00 92.31 98 VAL A CA 1
ATOM 757 C C . VAL A 1 98 ? -1.813 7.092 -2.382 1.00 92.31 98 VAL A C 1
ATOM 759 O O . VAL A 1 98 ? -2.625 6.167 -2.330 1.00 92.31 98 VAL A O 1
ATOM 762 N N . ASN A 1 99 ? -2.170 8.323 -2.748 1.00 85.94 99 ASN A N 1
ATOM 763 C CA . ASN A 1 99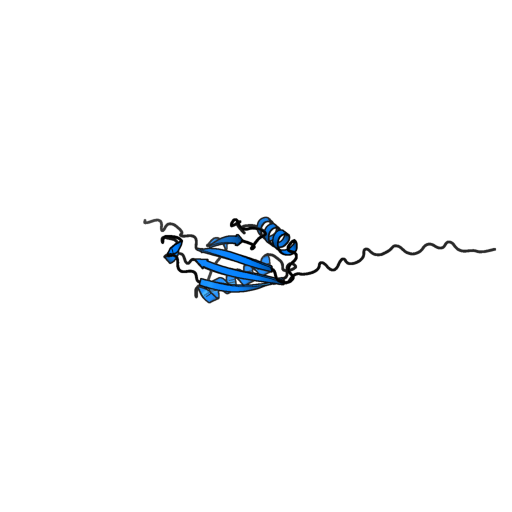 ? -3.557 8.703 -3.035 1.00 85.94 99 ASN A CA 1
ATOM 764 C C . ASN A 1 99 ? -3.836 8.847 -4.538 1.00 85.94 99 ASN A C 1
ATOM 766 O O . ASN A 1 99 ? -4.980 8.717 -4.981 1.00 85.94 99 ASN A O 1
ATOM 770 N N . SER A 1 100 ? -2.797 9.081 -5.335 1.00 88.31 100 SER A N 1
ATOM 771 C CA . SER A 1 100 ? -2.898 9.402 -6.757 1.00 88.31 100 SER A CA 1
ATOM 772 C C . SER A 1 100 ? -2.001 8.524 -7.638 1.00 88.31 100 SER A C 1
ATOM 774 O O . SER A 1 100 ? -1.230 7.686 -7.165 1.00 88.31 100 SER A O 1
ATOM 776 N N . ALA A 1 101 ? -2.132 8.697 -8.957 1.00 89.69 101 ALA A N 1
ATOM 777 C CA . ALA A 1 101 ? -1.221 8.084 -9.921 1.00 89.69 101 ALA A CA 1
ATOM 778 C C . ALA A 1 101 ? 0.209 8.624 -9.799 1.00 89.69 101 ALA A C 1
ATOM 780 O O . ALA A 1 101 ? 1.161 7.861 -9.940 1.00 89.69 101 ALA A O 1
ATOM 781 N N . GLU A 1 102 ? 0.342 9.909 -9.483 1.00 92.12 102 GLU A N 1
ATOM 782 C CA . GLU A 1 102 ? 1.627 10.566 -9.262 1.00 92.12 102 GLU A CA 1
ATOM 783 C C . GLU A 1 102 ? 2.329 10.012 -8.018 1.00 92.12 102 GLU A C 1
ATOM 785 O O . GLU A 1 102 ? 3.500 9.644 -8.086 1.00 92.12 102 GLU A O 1
ATOM 790 N N . ASP A 1 103 ? 1.597 9.836 -6.914 1.00 92.56 103 ASP A N 1
ATOM 791 C CA . ASP A 1 103 ? 2.155 9.253 -5.688 1.00 92.56 103 ASP A CA 1
ATOM 792 C C . ASP A 1 103 ? 2.640 7.817 -5.913 1.00 92.56 103 ASP A C 1
ATOM 794 O O . ASP A 1 103 ? 3.705 7.416 -5.437 1.00 92.56 103 ASP A O 1
ATOM 798 N N . TYR A 1 104 ? 1.864 7.033 -6.669 1.00 91.62 104 TYR A N 1
ATOM 799 C CA . TYR A 1 104 ? 2.259 5.682 -7.047 1.00 91.62 104 TYR A CA 1
ATOM 800 C C . TYR A 1 104 ? 3.533 5.696 -7.892 1.00 91.62 104 TYR A C 1
ATOM 802 O O . TYR A 1 104 ? 4.455 4.941 -7.596 1.00 91.62 104 TYR A O 1
ATOM 810 N N . GLN A 1 105 ? 3.621 6.567 -8.899 1.00 92.25 105 GLN A N 1
ATOM 811 C CA . GLN A 1 105 ? 4.822 6.676 -9.722 1.00 92.25 105 GLN A CA 1
ATOM 812 C C . GLN A 1 105 ? 6.039 7.080 -8.881 1.00 92.25 105 GLN A C 1
ATOM 814 O O . GLN A 1 105 ? 7.078 6.436 -8.976 1.00 92.25 105 GLN A O 1
ATOM 819 N N . ASN A 1 106 ? 5.889 8.043 -7.970 1.00 92.06 106 ASN A N 1
ATOM 820 C CA . ASN A 1 106 ? 6.939 8.459 -7.038 1.00 92.06 106 ASN A CA 1
ATOM 821 C C . ASN A 1 106 ? 7.427 7.289 -6.162 1.00 92.06 106 ASN A C 1
ATOM 823 O O . ASN A 1 106 ? 8.630 7.089 -5.979 1.00 92.06 106 ASN A O 1
ATOM 827 N N . MET A 1 107 ? 6.509 6.456 -5.664 1.00 93.06 107 MET A N 1
ATOM 828 C CA . MET A 1 107 ? 6.859 5.229 -4.945 1.00 93.06 107 MET A CA 1
ATOM 829 C C . MET A 1 107 ? 7.669 4.261 -5.821 1.00 93.06 107 MET A C 1
ATOM 831 O O . MET A 1 107 ? 8.675 3.717 -5.356 1.00 93.06 107 MET A O 1
ATOM 835 N N . ILE A 1 108 ? 7.255 4.046 -7.074 1.00 92.12 108 ILE A N 1
ATOM 836 C CA . ILE A 1 108 ? 7.952 3.160 -8.015 1.00 92.12 108 ILE A CA 1
ATOM 837 C C . ILE A 1 108 ? 9.333 3.713 -8.375 1.00 92.12 108 ILE A C 1
ATOM 839 O O . ILE A 1 108 ? 10.301 2.958 -8.331 1.00 92.12 108 ILE A O 1
ATOM 843 N N . ASP A 1 109 ? 9.464 5.007 -8.649 1.00 90.44 109 ASP A N 1
ATOM 844 C CA . ASP A 1 109 ? 10.736 5.644 -9.004 1.00 90.44 109 ASP A CA 1
ATOM 845 C C . ASP A 1 109 ? 11.752 5.521 -7.862 1.00 90.44 109 ASP A C 1
ATOM 847 O O . ASP A 1 109 ? 12.900 5.112 -8.073 1.00 90.44 109 ASP A O 1
ATOM 851 N N . ARG A 1 110 ? 11.311 5.770 -6.621 1.00 90.31 110 ARG A N 1
ATOM 852 C CA . ARG A 1 110 ? 12.135 5.562 -5.417 1.00 90.31 110 ARG A CA 1
ATOM 853 C C . ARG A 1 110 ? 12.540 4.104 -5.249 1.00 90.31 110 ARG A C 1
ATOM 855 O O . ARG A 1 110 ? 13.680 3.821 -4.882 1.00 90.31 110 ARG A O 1
ATOM 862 N N . ALA A 1 111 ? 11.619 3.179 -5.506 1.00 88.50 111 ALA A N 1
ATOM 863 C CA . ALA A 1 111 ? 11.898 1.755 -5.425 1.00 88.50 111 ALA A CA 1
ATOM 864 C C . ALA A 1 111 ? 12.922 1.334 -6.489 1.00 88.50 111 ALA A C 1
ATOM 866 O O . ALA A 1 111 ? 13.942 0.736 -6.157 1.00 88.50 111 ALA A O 1
ATOM 867 N N . VAL A 1 112 ? 12.707 1.684 -7.756 1.00 86.44 112 VAL A N 1
ATOM 868 C CA . VAL A 1 112 ? 13.572 1.292 -8.878 1.00 86.44 112 VAL A CA 1
ATOM 869 C C . VAL A 1 112 ? 14.961 1.925 -8.781 1.00 86.44 112 VAL A C 1
ATOM 871 O O . VAL A 1 112 ? 15.938 1.273 -9.159 1.00 86.44 112 VAL A O 1
ATOM 874 N N . GLY A 1 113 ? 15.081 3.124 -8.204 1.00 81.06 113 GLY A N 1
ATOM 875 C CA . GLY A 1 113 ? 16.368 3.756 -7.896 1.00 81.06 113 GLY A CA 1
ATOM 876 C C . GLY A 1 113 ? 17.233 2.981 -6.888 1.00 81.06 113 GLY A C 1
ATOM 877 O O . GLY A 1 113 ? 18.441 3.206 -6.804 1.00 81.06 113 GLY A O 1
ATOM 878 N N . ALA A 1 114 ? 16.658 2.028 -6.146 1.00 80.94 114 ALA A N 1
ATOM 879 C CA . ALA A 1 114 ? 17.401 1.183 -5.221 1.00 80.94 114 ALA A CA 1
ATOM 880 C C . ALA A 1 114 ? 18.377 0.249 -5.953 1.00 80.94 114 ALA A C 1
ATOM 882 O O . ALA A 1 114 ? 18.028 -0.410 -6.934 1.00 80.94 114 ALA A O 1
ATOM 883 N N . ARG A 1 115 ? 19.581 0.076 -5.400 1.00 76.50 115 ARG A N 1
ATOM 884 C CA . ARG A 1 115 ? 20.592 -0.876 -5.905 1.00 76.50 115 ARG A CA 1
ATOM 885 C C . ARG A 1 115 ? 20.302 -2.352 -5.568 1.00 76.50 115 ARG A C 1
ATOM 887 O O . ARG A 1 115 ? 21.169 -3.188 -5.773 1.00 76.50 115 ARG A O 1
ATOM 894 N N . SER A 1 116 ? 19.126 -2.667 -5.024 1.00 77.69 116 SER A N 1
ATOM 895 C CA . SER A 1 116 ? 18.740 -4.028 -4.627 1.00 77.69 116 SER A CA 1
ATOM 896 C C . SER A 1 116 ? 17.907 -4.711 -5.712 1.00 77.69 116 SER A C 1
ATOM 898 O O . SER A 1 116 ? 17.041 -4.072 -6.314 1.00 77.69 116 SER A O 1
ATOM 900 N N . ASP A 1 117 ? 18.123 -6.014 -5.906 1.00 72.94 117 ASP A N 1
ATOM 901 C CA . ASP A 1 117 ? 17.350 -6.849 -6.840 1.00 72.94 117 ASP A CA 1
ATOM 902 C C . ASP A 1 117 ? 15.931 -7.135 -6.336 1.00 72.94 117 ASP A C 1
ATOM 904 O O . ASP A 1 117 ? 14.995 -7.312 -7.117 1.00 72.94 117 ASP A O 1
ATOM 908 N N . THR A 1 118 ? 15.758 -7.151 -5.012 1.00 76.12 118 THR A N 1
ATOM 909 C CA . THR A 1 118 ? 14.449 -7.213 -4.357 1.00 76.12 118 THR A CA 1
ATOM 910 C C . THR A 1 118 ? 14.265 -5.976 -3.501 1.00 76.12 118 THR A C 1
ATOM 912 O O . THR A 1 118 ? 15.045 -5.717 -2.580 1.00 76.12 118 THR A O 1
ATOM 915 N N . ILE A 1 119 ? 13.222 -5.208 -3.802 1.00 88.19 119 ILE A N 1
ATOM 916 C CA . ILE A 1 119 ? 12.866 -4.009 -3.046 1.00 88.19 119 ILE A CA 1
ATOM 917 C C . ILE A 1 119 ? 11.660 -4.330 -2.178 1.00 88.19 119 ILE A C 1
ATOM 919 O O . ILE A 1 119 ? 10.660 -4.852 -2.672 1.00 88.19 119 ILE A O 1
ATOM 923 N N . ILE A 1 120 ? 11.768 -4.008 -0.891 1.00 90.62 120 ILE A N 1
ATOM 924 C CA . ILE A 1 120 ? 10.670 -4.132 0.064 1.00 90.62 120 ILE A CA 1
ATOM 925 C C . ILE A 1 120 ? 10.074 -2.745 0.287 1.00 90.62 120 ILE A C 1
ATOM 927 O O . ILE A 1 120 ? 10.742 -1.844 0.797 1.00 90.62 120 ILE A O 1
ATOM 931 N N . ILE A 1 121 ? 8.814 -2.596 -0.097 1.00 93.44 121 ILE A N 1
ATOM 932 C CA . ILE A 1 121 ? 7.989 -1.418 0.144 1.00 93.44 121 ILE A CA 1
ATOM 933 C C . ILE A 1 121 ? 7.072 -1.766 1.313 1.00 93.44 121 ILE A C 1
ATOM 935 O O . ILE A 1 121 ? 6.290 -2.710 1.222 1.00 93.44 121 ILE A O 1
ATOM 939 N N . ASN A 1 122 ? 7.160 -1.038 2.420 1.00 94.94 122 ASN A N 1
ATOM 940 C CA . ASN A 1 122 ? 6.214 -1.208 3.517 1.00 94.94 122 ASN A CA 1
ATOM 941 C C . ASN A 1 122 ? 5.025 -0.284 3.277 1.00 94.94 122 ASN A C 1
ATOM 943 O O . ASN A 1 122 ? 5.225 0.915 3.102 1.00 94.94 122 ASN A O 1
ATOM 947 N N . LEU A 1 123 ? 3.818 -0.838 3.279 1.00 95.19 123 LEU A N 1
ATOM 948 C CA . LEU A 1 123 ? 2.561 -0.109 3.198 1.00 95.19 123 LEU A CA 1
ATOM 949 C C . LEU A 1 123 ? 1.865 -0.162 4.553 1.00 95.19 123 LEU A C 1
ATOM 951 O O . LEU A 1 123 ? 1.636 -1.245 5.088 1.00 95.19 123 LEU A O 1
ATOM 955 N N . GLU A 1 124 ? 1.494 0.991 5.083 1.00 94.75 124 GLU A N 1
ATOM 956 C CA . GLU A 1 124 ? 0.566 1.107 6.201 1.00 94.75 124 GLU A CA 1
ATOM 957 C C . GLU A 1 124 ? -0.799 1.512 5.646 1.00 94.75 124 GLU A C 1
ATOM 959 O O . GLU A 1 124 ? -0.933 2.534 4.977 1.00 94.75 124 GLU A O 1
ATOM 964 N N . VAL A 1 125 ? -1.805 0.671 5.877 1.00 93.25 125 VAL A N 1
ATOM 965 C CA . VAL A 1 125 ? -3.171 0.866 5.386 1.00 93.25 125 VAL A CA 1
ATOM 966 C C . VAL A 1 125 ? -4.070 1.075 6.590 1.00 93.25 125 VAL A C 1
ATOM 968 O O . VAL A 1 125 ? -4.301 0.150 7.362 1.00 93.25 125 VAL A O 1
ATOM 971 N N . THR A 1 126 ? -4.595 2.279 6.755 1.00 91.62 126 THR A N 1
ATOM 972 C CA . THR A 1 126 ? -5.436 2.637 7.8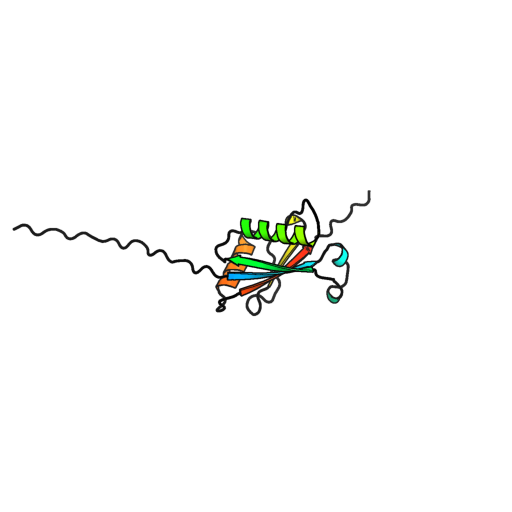99 1.00 91.62 126 THR A CA 1
ATOM 973 C C . THR A 1 126 ? -6.867 2.841 7.437 1.00 91.62 126 THR A C 1
ATOM 975 O O . THR A 1 126 ? -7.119 3.667 6.563 1.00 91.62 126 THR A O 1
ATOM 978 N N . GLU A 1 127 ? -7.818 2.104 8.005 1.00 89.88 127 GLU A N 1
ATOM 979 C CA . GLU A 1 127 ? -9.239 2.312 7.713 1.00 89.88 127 GLU A CA 1
ATOM 980 C C . GLU A 1 127 ? -9.690 3.678 8.254 1.00 89.88 127 GLU A C 1
ATOM 982 O O . GLU A 1 127 ? -9.455 4.013 9.416 1.00 89.88 127 GLU A O 1
ATOM 987 N N . LYS A 1 128 ? -10.312 4.505 7.411 1.00 86.62 128 LYS A N 1
ATOM 988 C CA . LYS A 1 128 ? -10.827 5.814 7.820 1.00 86.62 128 LYS A CA 1
ATOM 989 C C . LYS A 1 128 ? -12.051 5.599 8.700 1.00 86.62 128 LYS A C 1
ATOM 991 O O . LYS A 1 128 ? -13.019 4.963 8.292 1.00 86.62 128 LYS A O 1
ATOM 996 N N . VAL A 1 129 ? -12.030 6.167 9.901 1.00 76.25 129 VAL A N 1
ATOM 997 C CA . VAL A 1 129 ? -13.219 6.211 10.753 1.00 76.25 129 VAL A CA 1
ATOM 998 C C . VAL A 1 129 ? -14.127 7.306 10.201 1.00 76.25 129 VAL A C 1
ATOM 1000 O O . VAL A 1 129 ? -13.842 8.491 10.364 1.00 76.25 129 VAL A O 1
ATOM 1003 N N . HIS A 1 130 ? -15.204 6.926 9.515 1.00 59.19 130 HIS A N 1
ATOM 1004 C CA . HIS A 1 130 ? -16.268 7.878 9.222 1.00 59.19 130 HIS A CA 1
ATOM 1005 C C . HIS A 1 130 ? -16.948 8.255 10.546 1.00 59.19 130 HIS A C 1
ATOM 1007 O O . HIS A 1 130 ? -17.320 7.351 11.303 1.00 59.19 130 HIS A O 1
ATOM 1013 N N . PRO A 1 131 ? -17.102 9.552 10.868 1.00 52.06 131 PRO A N 1
ATOM 1014 C CA . PRO A 1 131 ? -17.911 9.939 12.008 1.00 52.06 131 PRO A CA 1
ATOM 1015 C C . PRO A 1 131 ? -19.329 9.424 11.762 1.00 52.06 131 PRO A C 1
ATOM 1017 O O . PRO A 1 131 ? -19.955 9.754 10.757 1.00 52.06 131 PRO A O 1
ATOM 1020 N N . ILE A 1 132 ? -19.820 8.576 12.664 1.00 50.75 132 ILE A N 1
ATOM 1021 C CA . ILE A 1 132 ? -21.237 8.234 12.715 1.00 50.75 132 ILE A CA 1
ATOM 1022 C C . ILE A 1 132 ? -21.935 9.540 13.095 1.00 50.75 132 ILE A C 1
ATOM 1024 O O . ILE A 1 132 ? -21.860 9.955 14.254 1.00 50.75 132 ILE A O 1
ATOM 1028 N N . GLU A 1 133 ? -22.553 10.222 12.130 1.00 42.97 133 GLU A N 1
ATOM 1029 C CA . GLU A 1 133 ? -23.492 11.300 12.431 1.00 42.97 133 GLU A CA 1
ATOM 1030 C C . GLU A 1 133 ? -24.606 10.691 13.287 1.00 42.97 133 GLU A C 1
ATOM 1032 O O . GLU A 1 133 ? -25.456 9.941 12.804 1.00 42.97 133 GLU A O 1
ATOM 1037 N N . LYS A 1 134 ? -24.558 10.951 14.596 1.00 42.56 134 LYS A N 1
ATOM 1038 C CA . LYS A 1 134 ? -25.687 10.684 15.480 1.00 42.56 134 LYS A CA 1
ATOM 1039 C C . LYS A 1 134 ? -26.800 11.644 15.058 1.00 42.56 134 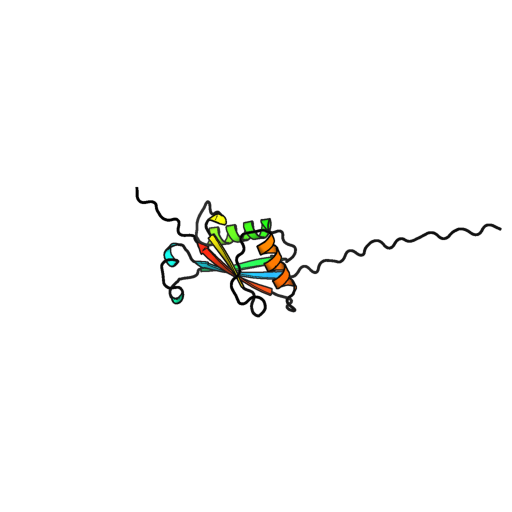LYS A C 1
ATOM 1041 O O . LYS A 1 134 ? -26.658 12.847 15.262 1.00 42.56 134 LYS A O 1
ATOM 1046 N N . LYS A 1 135 ? -27.841 11.106 14.421 1.00 40.31 135 LYS A N 1
ATOM 1047 C CA . LYS A 1 135 ? -29.135 11.786 14.293 1.00 40.31 135 LYS A CA 1
ATOM 1048 C C . LYS A 1 135 ? -29.806 11.902 15.655 1.00 40.31 135 LYS A C 1
ATOM 1050 O O . LYS A 1 135 ? -29.627 10.965 16.467 1.00 40.31 135 LYS A O 1
#

Secondary structure (DSSP, 8-state):
-----------PPP-------EEEEEEEEE-HHHHTS-GGG---EEEEEEEETTS-HHHHHHHHHHHHHHHHT-SS--GGGEEEEEEETTTEEEEEE--SHHHHHHHHHHHHTSS-SEEEEEEEEEE--------

Radius of gyration: 22.11 Å; chains: 1; bounding box: 60×23×87 Å

pLDDT: mean 81.57, std 16.95, range [40.31, 95.5]

Sequence (135 aa):
MKASIALAESKKPSDVKAVSKSLMYNIAIIPASEVSKEKKKQAKVNMYMKLTSSDMISKYKHKLLDKISTRLDKQDLNLGMFSIDFTIARISTAPLPVNSAEDYQNMIDRAVGARSDTIIINLEVTEKVHPIEKK

Organism: NCBI:txid135208